Protein AF-A0A6G0YST1-F1 (afdb_monomer)

Structure (mmCIF, N/CA/C/O backbone):
data_AF-A0A6G0YST1-F1
#
_entry.id   AF-A0A6G0YST1-F1
#
loop_
_atom_site.group_PDB
_atom_site.id
_atom_site.type_symbol
_atom_site.label_atom_id
_atom_site.label_alt_id
_atom_site.label_comp_id
_atom_site.label_asym_id
_atom_site.label_entity_id
_atom_site.label_seq_id
_atom_site.pdbx_PDB_ins_code
_atom_site.Cartn_x
_atom_site.Cartn_y
_atom_site.Cartn_z
_atom_site.occupancy
_atom_site.B_iso_or_equiv
_atom_site.auth_seq_id
_atom_site.auth_comp_id
_atom_site.auth_asym_id
_atom_site.auth_atom_id
_atom_site.pdbx_PDB_model_num
ATOM 1 N N . MET A 1 1 ? 28.240 -3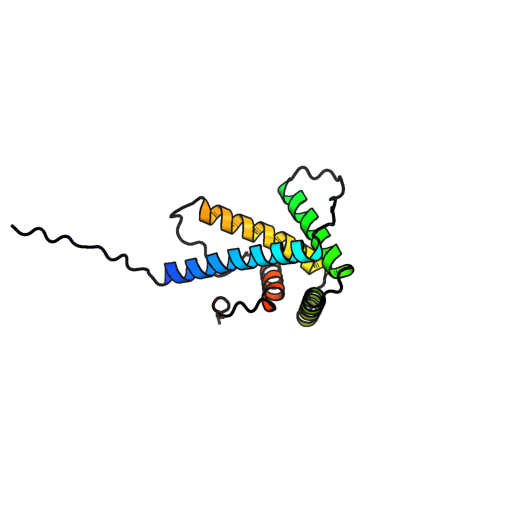4.800 -47.557 1.00 37.50 1 MET A N 1
ATOM 2 C CA . MET A 1 1 ? 28.403 -33.574 -46.746 1.00 37.50 1 MET A CA 1
ATOM 3 C C . MET A 1 1 ? 27.222 -33.493 -45.790 1.00 37.50 1 MET A C 1
ATOM 5 O O . MET A 1 1 ? 26.113 -33.283 -46.254 1.00 37.50 1 MET A O 1
ATOM 9 N N . CYS A 1 2 ? 27.425 -33.761 -44.497 1.00 29.61 2 CYS A N 1
ATOM 10 C CA . CYS A 1 2 ? 26.372 -33.668 -43.479 1.00 29.61 2 CYS A CA 1
ATOM 11 C C . CYS A 1 2 ? 26.553 -32.375 -42.683 1.00 29.61 2 CYS A C 1
ATOM 13 O O . CYS A 1 2 ? 27.527 -32.231 -41.946 1.00 29.61 2 CYS A O 1
ATOM 15 N N . THR A 1 3 ? 25.613 -31.449 -42.829 1.00 34.22 3 THR A N 1
ATOM 16 C CA . THR A 1 3 ? 25.556 -30.205 -42.062 1.00 34.22 3 TH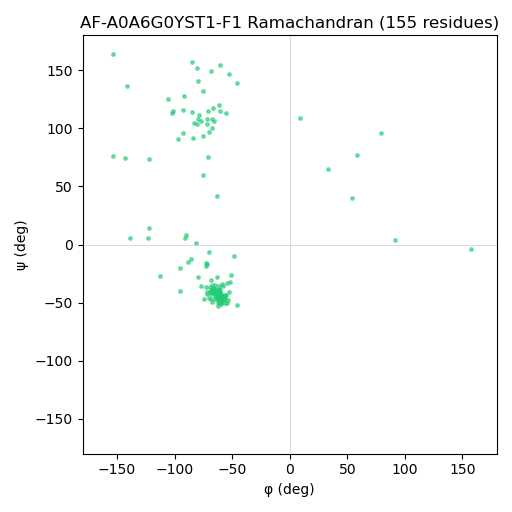R A CA 1
ATOM 17 C C . THR A 1 3 ? 24.963 -30.515 -40.688 1.00 34.22 3 THR A C 1
ATOM 19 O O . THR A 1 3 ? 23.779 -30.822 -40.572 1.00 34.22 3 THR A O 1
ATOM 22 N N . LYS A 1 4 ? 25.787 -30.491 -39.633 1.00 37.41 4 LYS A N 1
ATOM 23 C CA . LYS A 1 4 ? 25.301 -30.558 -38.248 1.00 37.41 4 LYS A CA 1
ATOM 24 C C . LYS A 1 4 ? 24.601 -29.240 -37.915 1.00 37.41 4 LYS A C 1
ATOM 26 O O . LYS A 1 4 ? 25.243 -28.195 -37.872 1.00 37.41 4 LYS A O 1
ATOM 31 N N . ILE A 1 5 ? 23.295 -29.305 -37.673 1.00 38.34 5 ILE A N 1
ATOM 32 C CA . ILE A 1 5 ? 22.529 -28.219 -37.062 1.00 38.34 5 ILE A CA 1
ATOM 33 C C . ILE A 1 5 ? 22.841 -28.250 -35.565 1.00 38.34 5 ILE A C 1
ATOM 35 O O . ILE A 1 5 ? 22.415 -29.154 -34.848 1.00 38.34 5 ILE A O 1
ATOM 39 N N . SER A 1 6 ? 23.630 -27.285 -35.103 1.00 34.25 6 SER A N 1
ATOM 40 C CA . SER A 1 6 ? 23.881 -27.067 -33.681 1.00 34.25 6 SER A CA 1
ATOM 41 C C . SER A 1 6 ? 22.703 -26.298 -33.089 1.00 34.25 6 SER A C 1
ATOM 43 O O . SER A 1 6 ? 22.576 -25.094 -33.293 1.00 34.25 6 SER A O 1
ATOM 45 N N . VAL A 1 7 ? 21.830 -26.994 -32.361 1.00 35.22 7 VAL A N 1
ATOM 46 C CA . VAL A 1 7 ? 20.808 -26.365 -31.518 1.00 35.22 7 VAL A CA 1
ATOM 47 C C . VAL A 1 7 ? 21.521 -25.746 -30.315 1.00 35.22 7 VAL A C 1
ATOM 49 O O . VAL A 1 7 ? 22.014 -26.457 -29.440 1.00 35.22 7 VAL A O 1
ATOM 52 N N . GLN A 1 8 ? 21.612 -24.417 -30.280 1.00 33.44 8 GLN A N 1
ATOM 53 C CA . GLN A 1 8 ? 22.007 -23.683 -29.081 1.00 33.44 8 GLN A CA 1
ATOM 54 C C . GLN A 1 8 ? 20.874 -23.785 -28.059 1.00 33.44 8 GLN A C 1
ATOM 56 O O . GLN A 1 8 ? 19.896 -23.046 -28.105 1.00 33.44 8 GLN A O 1
ATOM 61 N N . ILE A 1 9 ? 21.009 -24.729 -27.129 1.00 38.81 9 ILE A N 1
ATOM 62 C CA . ILE A 1 9 ? 20.241 -24.719 -25.888 1.00 38.81 9 ILE A CA 1
ATOM 63 C C . ILE A 1 9 ? 20.748 -23.512 -25.097 1.00 38.81 9 ILE A C 1
ATOM 65 O O . ILE A 1 9 ? 21.891 -23.503 -24.633 1.00 38.81 9 ILE A O 1
ATOM 69 N N . ALA A 1 10 ? 19.922 -22.469 -25.009 1.00 38.22 10 ALA A N 1
ATOM 70 C CA . ALA A 1 10 ? 20.193 -21.304 -24.183 1.00 38.22 10 ALA A CA 1
ATOM 71 C C . ALA A 1 10 ? 20.431 -21.770 -22.738 1.00 38.22 10 ALA A C 1
ATOM 73 O O . ALA A 1 10 ? 19.540 -22.316 -22.087 1.00 38.22 10 ALA A O 1
ATOM 74 N N . LYS A 1 11 ? 21.664 -21.598 -22.254 1.00 40.22 11 LYS A N 1
ATOM 75 C CA . LYS A 1 11 ? 22.010 -21.776 -20.844 1.00 40.22 11 LYS A CA 1
ATOM 76 C C . LYS A 1 11 ? 21.315 -20.659 -20.069 1.00 40.22 11 LYS A C 1
ATOM 78 O O . LYS A 1 11 ? 21.804 -19.539 -20.068 1.00 40.22 11 LYS A O 1
ATOM 83 N N . CYS A 1 12 ? 20.184 -20.967 -19.445 1.00 34.69 12 CYS A N 1
ATOM 84 C CA . CYS A 1 12 ? 19.572 -20.096 -18.449 1.00 34.69 12 CYS A CA 1
ATOM 85 C C . CYS A 1 12 ? 20.537 -20.038 -17.253 1.00 34.69 12 CYS A C 1
ATOM 87 O O . CYS A 1 12 ? 20.734 -21.045 -16.568 1.00 34.69 12 CYS A O 1
ATOM 89 N N . THR A 1 13 ? 21.244 -18.922 -17.079 1.00 39.16 13 THR A N 1
ATOM 90 C CA . THR A 1 13 ? 22.203 -18.740 -15.984 1.00 39.16 13 THR A CA 1
ATOM 91 C C . THR A 1 13 ? 21.474 -18.373 -14.693 1.00 39.16 13 THR A C 1
ATOM 93 O O . THR A 1 13 ? 20.403 -17.778 -14.719 1.00 39.16 13 THR A O 1
ATOM 96 N N . ILE A 1 14 ? 22.056 -18.718 -13.542 1.00 43.91 14 ILE A N 1
ATOM 97 C CA . ILE A 1 14 ? 21.495 -18.477 -12.196 1.00 43.91 14 ILE A CA 1
ATOM 98 C C . ILE A 1 14 ? 21.088 -16.998 -11.990 1.00 43.91 14 ILE A C 1
ATOM 100 O O . ILE A 1 14 ? 20.060 -16.721 -11.378 1.00 43.91 14 ILE A O 1
ATOM 104 N N . SER A 1 15 ? 21.811 -16.059 -12.613 1.00 49.31 15 SER A N 1
ATOM 105 C CA . SER A 1 15 ? 21.496 -14.619 -12.648 1.00 49.31 15 SER A CA 1
ATOM 106 C C . SER A 1 15 ? 20.122 -14.285 -13.241 1.00 49.31 15 SER A C 1
ATOM 108 O O . SER A 1 15 ? 19.445 -13.352 -12.804 1.00 49.31 15 SER A O 1
ATOM 110 N N . ASP A 1 16 ? 19.696 -15.040 -14.250 1.00 50.72 16 ASP A N 1
ATOM 111 C CA . ASP A 1 16 ? 18.447 -14.810 -14.979 1.00 50.72 16 ASP A CA 1
ATOM 112 C C . ASP A 1 16 ? 17.260 -15.359 -14.174 1.00 50.72 16 ASP A C 1
ATOM 114 O O . ASP A 1 16 ? 16.143 -14.843 -14.233 1.00 50.72 16 ASP A O 1
ATOM 118 N N . PHE A 1 17 ? 17.518 -16.378 -13.350 1.00 46.28 17 PHE A N 1
ATOM 119 C CA . PHE A 1 17 ? 16.546 -16.945 -12.422 1.00 46.28 17 PHE A CA 1
ATOM 120 C C . PHE A 1 17 ? 16.308 -16.031 -11.212 1.00 46.28 17 PHE A C 1
ATOM 122 O O . PHE A 1 17 ? 15.158 -15.740 -10.884 1.00 46.28 17 PHE A O 1
ATOM 129 N N . GLU A 1 18 ? 17.371 -15.515 -10.589 1.00 52.81 18 GLU A N 1
ATOM 130 C CA . GLU A 1 18 ? 17.270 -14.562 -9.471 1.00 52.81 18 GLU A CA 1
ATOM 131 C C . GLU A 1 18 ? 16.573 -13.261 -9.888 1.00 52.81 18 GLU A C 1
ATOM 133 O O . GLU A 1 18 ? 15.676 -12.778 -9.192 1.00 52.81 18 GLU A O 1
ATOM 138 N N . SER A 1 19 ? 16.907 -12.738 -11.071 1.00 59.7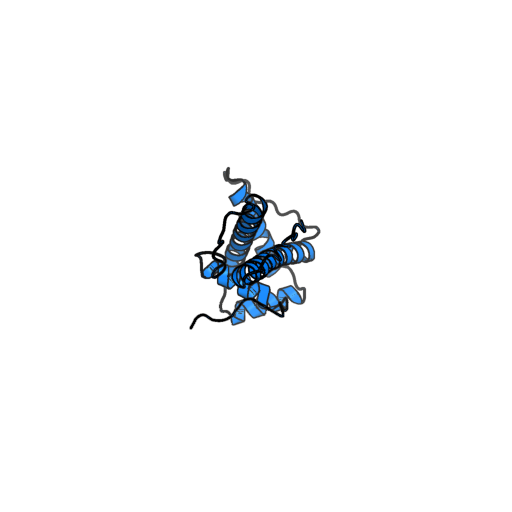8 19 SER A N 1
ATOM 139 C CA . SER A 1 19 ? 16.232 -11.565 -11.635 1.00 59.78 19 SER A CA 1
ATOM 140 C C . SER A 1 19 ? 14.763 -11.823 -11.976 1.00 59.78 19 SER A C 1
ATOM 142 O O . SER A 1 19 ? 13.913 -10.968 -11.719 1.00 59.78 19 SER A O 1
ATOM 144 N N . SER A 1 20 ? 14.425 -13.016 -12.480 1.00 65.00 20 SER A N 1
ATOM 145 C CA . SER A 1 20 ? 13.034 -13.421 -12.719 1.00 65.00 20 SER A CA 1
ATOM 146 C C . SER A 1 20 ? 12.222 -13.501 -11.423 1.00 65.00 20 SER A C 1
ATOM 148 O O . SER A 1 20 ? 11.085 -13.026 -11.377 1.00 65.00 20 SER A O 1
ATOM 150 N N . ASN A 1 21 ? 12.790 -14.062 -10.355 1.00 68.19 21 ASN A N 1
ATOM 151 C CA . ASN A 1 21 ? 12.086 -14.220 -9.081 1.00 68.19 21 ASN A CA 1
ATOM 152 C C . ASN A 1 21 ? 11.896 -12.886 -8.362 1.00 68.19 21 ASN A C 1
ATOM 154 O O . ASN A 1 21 ? 10.803 -12.603 -7.871 1.00 68.19 21 ASN A O 1
ATOM 158 N N . ALA A 1 22 ? 12.904 -12.018 -8.380 1.00 68.44 22 ALA A N 1
ATOM 159 C CA . ALA A 1 22 ? 12.786 -10.676 -7.829 1.00 68.44 22 ALA A CA 1
ATOM 160 C C . ALA A 1 22 ? 11.818 -9.782 -8.591 1.00 68.44 22 ALA A C 1
ATOM 162 O O . ALA A 1 22 ? 11.012 -9.073 -7.983 1.00 68.44 22 ALA A O 1
ATOM 163 N N . PHE A 1 23 ? 11.796 -9.897 -9.914 1.00 73.94 23 PHE A N 1
ATOM 164 C CA . PHE A 1 23 ? 10.782 -9.231 -10.707 1.00 73.94 23 PHE A CA 1
ATOM 165 C C . PHE A 1 23 ? 9.362 -9.714 -10.368 1.00 73.94 23 PHE A C 1
ATOM 167 O O . PHE A 1 23 ? 8.473 -8.890 -10.135 1.00 73.94 23 PHE A O 1
ATOM 174 N N . LYS A 1 24 ? 9.147 -11.037 -10.272 1.00 78.25 24 LYS A N 1
ATOM 175 C CA . LYS A 1 24 ? 7.862 -11.609 -9.830 1.00 78.25 24 LYS A CA 1
ATOM 176 C C . LYS A 1 24 ? 7.463 -11.072 -8.462 1.00 78.25 24 LYS A C 1
ATOM 178 O O . LYS A 1 24 ? 6.316 -10.685 -8.283 1.00 78.25 24 LYS A O 1
ATOM 183 N N . TRP A 1 25 ? 8.402 -10.989 -7.525 1.00 79.88 25 TRP A N 1
ATOM 184 C CA . TRP A 1 25 ? 8.134 -10.473 -6.189 1.00 79.88 25 TRP A CA 1
ATOM 185 C C . TRP A 1 25 ? 7.684 -9.008 -6.210 1.00 79.88 25 TRP A C 1
ATOM 187 O O . TRP A 1 25 ? 6.704 -8.677 -5.547 1.00 79.88 25 TRP A O 1
ATOM 197 N N . PHE A 1 26 ? 8.308 -8.135 -7.014 1.00 80.62 26 PHE A N 1
ATOM 198 C CA . PHE A 1 26 ? 7.849 -6.745 -7.159 1.00 80.62 26 PHE A CA 1
ATOM 199 C C . PHE A 1 26 ? 6.431 -6.666 -7.726 1.00 80.62 26 PHE A C 1
ATOM 201 O O . PHE A 1 26 ? 5.604 -5.896 -7.233 1.00 80.62 26 PHE A O 1
ATOM 208 N N . VAL A 1 27 ? 6.131 -7.478 -8.744 1.00 84.06 27 VAL A N 1
ATOM 209 C CA . VAL A 1 27 ? 4.784 -7.559 -9.322 1.00 84.06 27 VAL A CA 1
ATOM 210 C C . VAL A 1 27 ? 3.777 -8.039 -8.278 1.00 84.06 27 VAL A C 1
ATOM 212 O O . VAL A 1 27 ? 2.720 -7.418 -8.137 1.00 84.06 27 VAL A O 1
ATOM 215 N N . THR A 1 28 ? 4.111 -9.076 -7.510 1.00 85.62 28 THR A N 1
ATOM 216 C CA . THR A 1 28 ? 3.276 -9.606 -6.426 1.00 85.62 28 THR A CA 1
ATOM 217 C C . THR A 1 28 ? 3.047 -8.562 -5.339 1.00 85.62 28 THR A C 1
ATOM 219 O O . THR A 1 28 ? 1.901 -8.302 -4.989 1.00 85.62 28 THR A O 1
ATOM 222 N N . ALA A 1 29 ? 4.099 -7.901 -4.850 1.00 87.25 29 ALA A N 1
ATOM 223 C CA . ALA A 1 29 ? 3.992 -6.879 -3.811 1.00 87.25 29 ALA A CA 1
ATOM 224 C C . ALA A 1 29 ? 3.126 -5.696 -4.258 1.00 87.25 29 ALA A C 1
ATOM 226 O O . ALA A 1 29 ? 2.238 -5.263 -3.526 1.00 87.25 29 ALA A O 1
ATOM 227 N N . ARG A 1 30 ? 3.325 -5.205 -5.489 1.00 90.75 30 ARG A N 1
ATOM 228 C CA . ARG A 1 30 ? 2.497 -4.126 -6.046 1.00 90.75 30 ARG A CA 1
ATOM 229 C C . ARG A 1 30 ? 1.033 -4.549 -6.140 1.00 90.75 30 ARG A C 1
ATOM 231 O O . ARG A 1 30 ? 0.160 -3.774 -5.769 1.00 90.75 30 ARG A O 1
ATOM 238 N N . SER A 1 31 ? 0.774 -5.757 -6.635 1.00 88.75 31 SER A N 1
ATOM 239 C CA . SER A 1 31 ? -0.591 -6.250 -6.848 1.00 88.75 31 SER A CA 1
ATOM 240 C C . SER A 1 31 ? -1.306 -6.517 -5.523 1.00 88.75 31 SER A C 1
ATOM 242 O O . SER A 1 31 ? -2.472 -6.170 -5.395 1.00 88.75 31 SER A O 1
ATOM 244 N N . ALA A 1 32 ? -0.595 -7.010 -4.506 1.00 89.88 32 ALA A N 1
ATOM 245 C CA . ALA A 1 32 ? -1.131 -7.173 -3.157 1.00 89.88 32 ALA A CA 1
ATOM 246 C C . ALA A 1 32 ? -1.565 -5.833 -2.540 1.00 89.88 32 ALA A C 1
ATOM 248 O O . ALA A 1 32 ? -2.605 -5.765 -1.892 1.00 89.88 32 ALA A O 1
ATOM 249 N N . ILE A 1 33 ? -0.811 -4.748 -2.774 1.00 92.12 33 ILE A N 1
ATOM 250 C CA . ILE A 1 33 ? -1.213 -3.394 -2.351 1.00 92.12 33 ILE A CA 1
ATOM 251 C C . ILE A 1 33 ? -2.525 -2.984 -3.039 1.00 92.12 33 ILE A C 1
ATOM 253 O O . ILE A 1 33 ? -3.420 -2.467 -2.374 1.00 92.12 33 ILE A O 1
ATOM 257 N N . GLU A 1 34 ? -2.662 -3.219 -4.349 1.00 91.62 34 GLU A N 1
ATOM 258 C CA . GLU A 1 34 ? -3.885 -2.881 -5.100 1.00 91.62 34 GLU A CA 1
ATOM 259 C C . GLU A 1 34 ? -5.088 -3.685 -4.629 1.00 91.62 34 GLU A C 1
ATOM 261 O O . GLU A 1 34 ? -6.143 -3.116 -4.373 1.00 91.62 34 GLU A O 1
ATOM 266 N N . GLU A 1 35 ? -4.919 -4.994 -4.475 1.00 90.00 35 GLU A N 1
ATOM 267 C C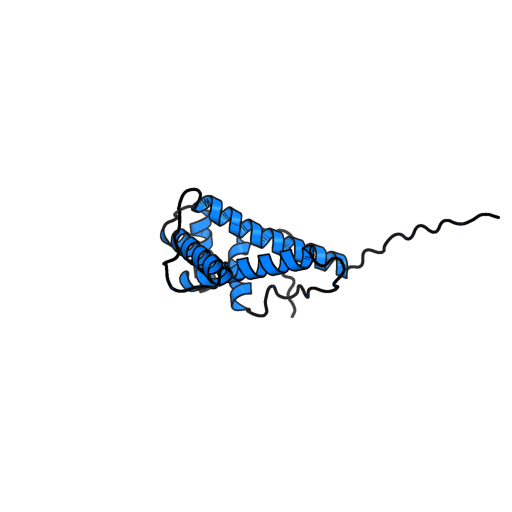A . GLU A 1 35 ? -5.978 -5.889 -4.028 1.00 90.00 35 GLU A CA 1
ATOM 268 C C . GLU A 1 35 ? -6.433 -5.546 -2.606 1.00 90.00 35 GLU A C 1
ATOM 270 O O . GLU A 1 35 ? -7.634 -5.521 -2.324 1.00 90.00 35 GLU A O 1
ATOM 275 N N . PHE A 1 36 ? -5.491 -5.205 -1.722 1.00 91.38 36 PHE A N 1
ATOM 276 C CA . PHE A 1 36 ? -5.809 -4.752 -0.373 1.00 91.38 36 PHE A CA 1
ATOM 277 C C . PHE A 1 36 ? -6.572 -3.423 -0.397 1.00 91.38 36 PHE A C 1
ATOM 279 O O . PHE A 1 36 ? -7.584 -3.286 0.288 1.00 91.38 36 PHE A O 1
ATOM 286 N N . GLU A 1 37 ? -6.145 -2.452 -1.210 1.00 91.44 37 GLU A N 1
ATOM 287 C CA . GLU A 1 37 ? -6.881 -1.196 -1.395 1.00 91.44 37 GLU A CA 1
ATOM 288 C C . GLU A 1 37 ? -8.300 -1.447 -1.922 1.00 91.44 37 GLU A C 1
ATOM 290 O O . GLU A 1 37 ? -9.263 -0.917 -1.369 1.00 91.44 37 GLU A O 1
ATOM 295 N N . ASP A 1 38 ? -8.447 -2.260 -2.965 1.00 89.88 38 ASP A N 1
ATOM 296 C CA . ASP A 1 38 ? -9.733 -2.525 -3.610 1.00 89.88 38 ASP A CA 1
ATOM 297 C C . ASP A 1 38 ? -10.693 -3.299 -2.705 1.00 89.88 38 ASP A C 1
ATOM 299 O O . ASP A 1 38 ? -11.898 -3.038 -2.725 1.00 89.88 38 ASP A O 1
ATOM 303 N N . THR A 1 39 ? -10.180 -4.203 -1.871 1.00 89.00 39 THR A N 1
ATOM 304 C CA . THR A 1 39 ? -10.986 -4.957 -0.900 1.00 89.00 39 THR A CA 1
ATOM 305 C C . THR A 1 39 ? -11.623 -4.030 0.136 1.00 89.00 39 THR A C 1
ATOM 307 O O . THR A 1 39 ? -12.814 -4.155 0.421 1.00 89.00 39 THR A O 1
ATOM 310 N N . HIS A 1 40 ? -10.870 -3.047 0.635 1.00 87.06 40 HIS A N 1
ATOM 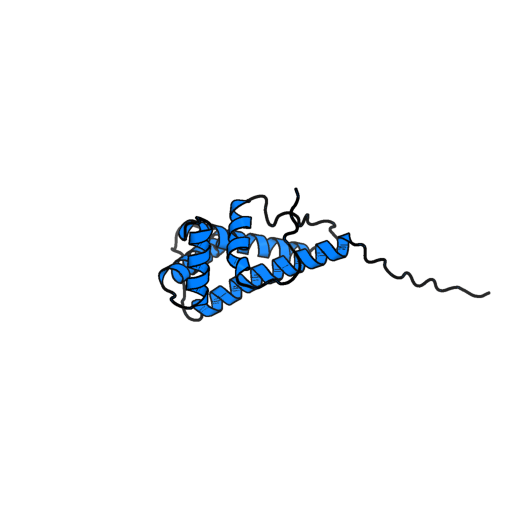311 C CA . HIS A 1 40 ? -11.297 -2.185 1.745 1.00 87.06 40 HIS A CA 1
ATOM 312 C C . HIS A 1 40 ? -11.925 -0.860 1.304 1.00 87.06 40 HIS A C 1
ATOM 314 O O .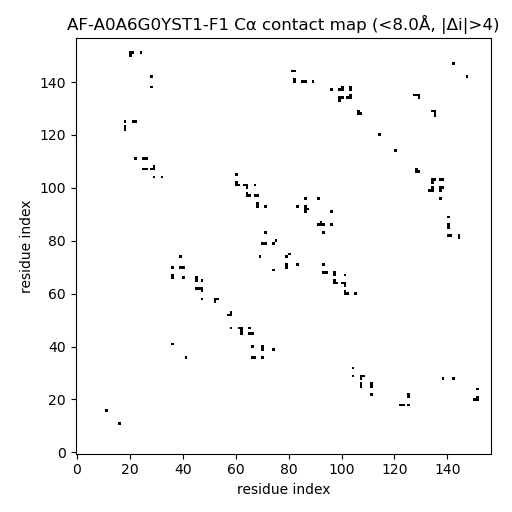 HIS A 1 40 ? -12.653 -0.231 2.069 1.00 87.06 40 HIS A O 1
ATOM 320 N N . LEU A 1 41 ? -11.675 -0.420 0.067 1.00 84.44 41 LEU A N 1
ATOM 321 C CA . LEU A 1 41 ? -12.113 0.887 -0.435 1.00 84.44 41 LEU A CA 1
ATOM 322 C C . LEU A 1 41 ? -12.994 0.808 -1.677 1.00 84.44 41 LEU A C 1
ATOM 324 O O . LEU A 1 41 ? -13.217 1.845 -2.305 1.00 84.44 41 LEU A O 1
ATOM 328 N N . ARG A 1 42 ? -13.531 -0.371 -2.024 1.00 66.56 42 ARG A N 1
ATOM 329 C CA . ARG A 1 42 ? -14.251 -0.671 -3.282 1.00 66.56 42 ARG A CA 1
ATOM 330 C C . ARG A 1 42 ? -15.352 0.321 -3.701 1.00 66.56 42 ARG A C 1
ATOM 332 O O . ARG A 1 42 ? -15.882 0.211 -4.802 1.00 66.56 42 ARG A O 1
ATOM 339 N N . LYS A 1 43 ? -15.745 1.262 -2.835 1.00 61.00 43 LYS A N 1
ATOM 340 C CA . LYS A 1 43 ? -16.813 2.249 -3.052 1.00 61.00 43 LYS A CA 1
ATOM 341 C C . LYS A 1 43 ? -16.500 3.668 -2.543 1.00 61.00 43 LYS A C 1
ATOM 343 O O . LYS A 1 43 ? -17.381 4.521 -2.600 1.00 61.00 43 LYS A O 1
ATOM 348 N N . ILE A 1 44 ? -15.288 3.950 -2.053 1.00 64.94 44 ILE A N 1
ATOM 349 C CA . ILE A 1 44 ? -14.955 5.247 -1.439 1.00 64.94 44 ILE A CA 1
ATOM 350 C C . ILE A 1 44 ? -14.170 6.111 -2.427 1.00 64.94 44 ILE A C 1
ATOM 352 O O . ILE A 1 44 ? -13.039 5.806 -2.808 1.00 64.94 44 ILE A O 1
ATOM 356 N N . ARG A 1 45 ? -14.771 7.233 -2.835 1.00 63.41 45 ARG A N 1
ATOM 357 C CA . ARG A 1 45 ? -14.097 8.251 -3.644 1.00 63.41 45 ARG A CA 1
ATOM 358 C C . ARG A 1 45 ? -13.299 9.171 -2.725 1.00 63.41 45 ARG A C 1
ATOM 360 O O . ARG A 1 45 ? -13.866 10.029 -2.061 1.00 63.41 45 ARG A O 1
ATOM 367 N N . ILE A 1 46 ? -11.982 8.994 -2.718 1.00 70.12 46 ILE A N 1
ATOM 368 C CA . ILE A 1 46 ? -11.067 9.853 -1.965 1.00 70.12 46 ILE A CA 1
ATOM 369 C C . ILE A 1 46 ? -10.575 10.980 -2.863 1.00 70.12 46 ILE A C 1
ATOM 371 O O . ILE A 1 46 ? -9.882 10.755 -3.863 1.00 70.12 46 ILE A O 1
ATOM 375 N N . GLU A 1 47 ? -10.939 12.201 -2.493 1.00 69.88 47 GLU A N 1
ATOM 376 C CA . GLU A 1 47 ? -10.446 13.407 -3.141 1.00 69.88 47 GLU A CA 1
ATOM 377 C C . GLU A 1 47 ? -9.196 13.894 -2.411 1.00 69.88 47 GLU A C 1
ATOM 379 O O . GLU A 1 47 ? -9.180 14.038 -1.193 1.00 69.88 47 GLU A O 1
ATOM 384 N N . VAL A 1 48 ? -8.122 14.115 -3.170 1.00 71.00 48 VAL A N 1
ATOM 385 C CA . VAL A 1 48 ? -6.949 14.823 -2.648 1.00 71.00 48 VAL A CA 1
ATOM 386 C C . VAL A 1 48 ? -7.334 16.297 -2.590 1.00 71.00 48 VAL A C 1
ATOM 388 O O . VAL A 1 48 ? -7.871 16.778 -3.600 1.00 71.00 48 VAL A O 1
ATOM 391 N N . PRO A 1 49 ? -7.079 17.002 -1.474 1.00 73.12 49 PRO A N 1
ATOM 392 C CA . PRO A 1 49 ? -7.294 18.439 -1.386 1.00 73.12 49 PRO A CA 1
ATOM 393 C C . PRO A 1 49 ? -6.742 19.154 -2.623 1.00 73.12 49 PRO A C 1
ATOM 395 O O . PRO A 1 49 ? -5.697 18.778 -3.164 1.00 73.12 49 PRO A O 1
ATOM 398 N N . LYS A 1 50 ? -7.487 20.148 -3.121 1.00 62.22 50 LYS A N 1
ATOM 399 C CA . LYS A 1 50 ? -7.098 20.964 -4.280 1.00 62.22 50 LYS A CA 1
ATOM 400 C C . LYS A 1 50 ? -6.014 21.964 -3.875 1.00 62.22 50 LYS A C 1
ATOM 402 O O . LYS A 1 50 ? -6.207 23.165 -4.001 1.00 62.22 50 LYS A O 1
ATOM 407 N N . ASP A 1 51 ? -4.888 21.465 -3.402 1.00 59.62 51 ASP A N 1
ATOM 408 C CA . ASP A 1 51 ? -3.694 22.284 -3.262 1.00 59.62 51 ASP A CA 1
ATOM 409 C C . ASP A 1 51 ? -2.956 22.299 -4.608 1.00 59.62 51 ASP A C 1
ATOM 411 O O . ASP A 1 51 ? -3.164 21.408 -5.438 1.00 59.62 51 ASP A O 1
ATOM 415 N N . ASN A 1 52 ? -2.136 23.330 -4.845 1.00 57.34 52 ASN A N 1
ATOM 416 C CA . ASN A 1 52 ? -1.384 23.637 -6.079 1.00 57.34 52 ASN A CA 1
ATOM 417 C C . ASN A 1 52 ? -0.326 22.573 -6.473 1.00 57.34 52 ASN A C 1
ATOM 419 O O . ASN A 1 52 ? 0.794 22.887 -6.873 1.00 57.34 52 ASN A O 1
ATOM 423 N N . ILE A 1 53 ? -0.656 21.292 -6.359 1.00 67.62 53 ILE A N 1
ATOM 424 C CA . ILE A 1 53 ? 0.176 20.162 -6.744 1.00 67.62 53 ILE A CA 1
ATOM 425 C C . ILE A 1 53 ? -0.034 19.929 -8.238 1.00 67.62 53 ILE A C 1
ATOM 427 O O . ILE A 1 53 ? -0.938 19.206 -8.665 1.00 67.62 53 ILE A O 1
ATOM 431 N N . ASN A 1 54 ? 0.817 20.578 -9.033 1.00 76.44 54 ASN A N 1
ATOM 432 C CA . ASN A 1 54 ? 0.873 20.382 -10.482 1.00 76.44 54 ASN A CA 1
ATOM 433 C C . ASN A 1 54 ? 1.483 19.026 -10.869 1.00 76.44 54 ASN A C 1
ATOM 435 O O . ASN A 1 54 ? 1.293 18.569 -11.995 1.00 76.44 54 ASN A O 1
ATOM 439 N N . ASP A 1 55 ? 2.184 18.359 -9.946 1.00 85.50 55 ASP A N 1
ATOM 440 C CA . ASP A 1 55 ? 2.744 17.035 -10.191 1.00 85.50 55 ASP A CA 1
ATOM 441 C C . ASP A 1 55 ? 1.674 15.936 -10.059 1.00 85.50 55 ASP A C 1
ATOM 443 O O . ASP A 1 55 ? 1.169 15.614 -8.979 1.00 85.50 55 ASP A O 1
ATOM 447 N N . ILE A 1 56 ? 1.343 15.325 -11.197 1.00 84.19 56 ILE A N 1
ATOM 448 C CA . ILE A 1 56 ? 0.384 14.222 -11.300 1.00 84.19 56 ILE A CA 1
ATOM 449 C C . ILE A 1 56 ? 0.846 13.002 -10.488 1.00 84.19 56 ILE A C 1
ATOM 451 O O . ILE A 1 56 ? -0.000 12.299 -9.923 1.00 84.19 56 ILE A O 1
ATOM 455 N N . PHE A 1 57 ? 2.151 12.726 -10.425 1.00 83.81 57 PHE A N 1
ATOM 456 C CA . PHE A 1 57 ? 2.688 11.586 -9.681 1.00 83.81 57 PHE A CA 1
ATOM 457 C C . PHE A 1 57 ? 2.544 11.803 -8.181 1.00 83.81 57 PHE A C 1
ATOM 459 O O . PHE A 1 57 ? 2.009 10.932 -7.492 1.00 83.81 57 PHE A O 1
ATOM 466 N N . GLU A 1 58 ? 2.904 12.990 -7.701 1.00 86.75 58 GLU A N 1
ATOM 467 C CA . GLU A 1 58 ? 2.736 13.350 -6.295 1.00 86.75 58 GLU A CA 1
ATOM 468 C C . GLU A 1 58 ? 1.259 13.363 -5.887 1.00 86.75 58 GLU A C 1
ATOM 470 O O . GLU A 1 58 ? 0.880 12.808 -4.854 1.00 86.75 58 GLU A O 1
ATOM 475 N N . LYS A 1 59 ? 0.370 13.855 -6.758 1.00 87.88 59 LYS A N 1
ATOM 476 C CA . LYS A 1 59 ? -1.080 13.784 -6.530 1.00 87.88 59 LYS A CA 1
ATOM 477 C C . LYS A 1 59 ? -1.591 12.344 -6.418 1.00 87.88 59 LYS A C 1
ATOM 479 O O . LYS A 1 59 ? -2.472 12.058 -5.604 1.00 87.88 59 LYS A O 1
ATOM 484 N N . ARG A 1 60 ? -1.067 11.416 -7.228 1.00 86.75 60 ARG A N 1
ATOM 485 C CA . ARG A 1 60 ? -1.409 9.982 -7.142 1.00 86.75 60 ARG A CA 1
ATOM 486 C C . ARG A 1 60 ? -0.877 9.356 -5.853 1.00 86.75 60 ARG A C 1
ATOM 488 O O . ARG A 1 60 ? -1.613 8.598 -5.219 1.00 86.75 60 ARG A O 1
ATOM 495 N N . ARG A 1 61 ? 0.356 9.688 -5.461 1.00 92.06 61 ARG A N 1
ATOM 496 C CA . ARG A 1 61 ? 0.975 9.236 -4.209 1.00 92.06 61 ARG A CA 1
ATOM 497 C C . ARG A 1 61 ? 0.161 9.697 -2.998 1.00 92.06 61 ARG A C 1
ATOM 499 O O . ARG A 1 61 ? -0.238 8.865 -2.190 1.00 92.06 61 ARG A O 1
ATOM 506 N N . LEU A 1 62 ? -0.186 10.982 -2.928 1.00 91.00 62 LEU A N 1
ATOM 507 C CA . LEU A 1 62 ? -1.005 11.552 -1.853 1.00 91.00 62 LEU A CA 1
ATOM 508 C C . LEU A 1 62 ? -2.395 10.928 -1.774 1.00 91.00 62 LEU A C 1
ATOM 510 O O . LEU A 1 62 ? -2.849 10.578 -0.688 1.00 91.00 62 LEU A O 1
ATOM 514 N N . ARG A 1 63 ? -3.061 10.711 -2.917 1.00 89.94 63 ARG A N 1
ATOM 515 C CA . ARG A 1 63 ? -4.350 10.001 -2.930 1.00 89.94 63 ARG A CA 1
ATOM 516 C C . ARG A 1 63 ? -4.230 8.638 -2.265 1.00 89.94 63 ARG A C 1
ATOM 518 O O . ARG A 1 63 ? -5.103 8.257 -1.494 1.00 89.94 63 ARG A O 1
ATOM 525 N N . ARG A 1 64 ? -3.158 7.911 -2.573 1.00 91.50 64 ARG A N 1
ATOM 526 C CA . ARG A 1 64 ? -2.885 6.601 -1.988 1.00 91.50 64 ARG A CA 1
ATOM 527 C C . ARG A 1 64 ? -2.555 6.693 -0.501 1.00 91.50 64 ARG A C 1
ATOM 529 O O . ARG A 1 64 ? -3.077 5.898 0.265 1.00 91.50 64 ARG A O 1
ATOM 536 N N . GLN A 1 65 ? -1.777 7.680 -0.071 1.00 94.00 65 GLN A N 1
ATOM 537 C CA . GLN A 1 65 ? -1.535 7.907 1.354 1.00 94.00 65 GLN A CA 1
ATOM 538 C C . GLN A 1 65 ? -2.853 8.108 2.122 1.00 94.00 65 GLN A C 1
ATOM 540 O O . GLN A 1 65 ? -3.067 7.446 3.133 1.00 94.00 65 GLN A O 1
ATOM 545 N N . ILE A 1 66 ? -3.762 8.945 1.609 1.00 92.56 66 ILE A N 1
ATOM 546 C CA . ILE A 1 66 ? -5.072 9.193 2.236 1.00 92.56 66 ILE A CA 1
ATOM 547 C C . ILE A 1 66 ? -5.934 7.920 2.241 1.00 92.56 66 ILE A C 1
ATOM 549 O O . ILE A 1 66 ? -6.607 7.632 3.228 1.00 92.56 66 ILE A O 1
ATOM 553 N N . LYS A 1 67 ? -5.890 7.119 1.166 1.00 92.31 67 LYS A N 1
ATOM 554 C CA . LYS A 1 67 ? -6.523 5.788 1.132 1.00 92.31 67 LYS A CA 1
ATOM 555 C C . LYS A 1 67 ? -6.050 4.908 2.284 1.00 92.31 67 LYS A C 1
ATOM 557 O O . LYS A 1 67 ? -6.876 4.355 2.999 1.00 92.31 67 LYS A O 1
ATOM 562 N N . TRP A 1 68 ? -4.740 4.799 2.472 1.00 94.62 68 TRP A N 1
ATOM 563 C CA . TRP A 1 68 ? -4.168 3.970 3.527 1.00 94.62 68 TRP A CA 1
ATOM 564 C C . TRP A 1 68 ? -4.490 4.491 4.926 1.00 94.62 68 TRP A C 1
ATOM 566 O O . TRP A 1 68 ? -4.856 3.687 5.780 1.00 94.62 68 TRP A O 1
ATOM 576 N N . GLN A 1 69 ? -4.462 5.810 5.138 1.00 94.44 69 GLN A N 1
ATOM 577 C CA . GLN A 1 69 ? -4.913 6.415 6.397 1.00 94.44 69 GLN A CA 1
ATOM 578 C C . GLN A 1 69 ? -6.354 6.007 6.698 1.00 94.44 69 GLN A C 1
ATOM 580 O O . GLN A 1 69 ? -6.636 5.449 7.756 1.00 94.44 69 GLN A O 1
ATOM 585 N N . HIS A 1 70 ? -7.245 6.163 5.714 1.00 92.50 70 HIS A N 1
ATOM 586 C CA . HIS A 1 70 ? -8.639 5.776 5.869 1.00 92.50 70 HIS A CA 1
ATOM 587 C C . HIS A 1 70 ? -8.793 4.294 6.234 1.00 92.50 70 HIS A C 1
ATOM 589 O O . HIS A 1 70 ? -9.536 3.984 7.165 1.00 92.50 70 HIS A O 1
ATOM 595 N N . ILE A 1 71 ? -8.081 3.394 5.544 1.00 92.69 71 ILE A N 1
ATOM 596 C CA . ILE A 1 71 ? -8.127 1.954 5.830 1.00 92.69 71 ILE A CA 1
ATOM 597 C C . ILE A 1 71 ? -7.679 1.676 7.272 1.00 92.69 71 ILE A C 1
ATOM 599 O O . ILE A 1 71 ? -8.389 1.013 8.020 1.00 92.69 71 ILE A O 1
ATOM 603 N N . LEU A 1 72 ? -6.528 2.202 7.696 1.00 93.94 72 LEU A N 1
ATOM 604 C CA . LEU A 1 72 ? -5.955 1.890 9.013 1.00 93.94 72 LEU A CA 1
ATOM 605 C C . LEU A 1 72 ? -6.692 2.531 10.202 1.00 93.94 72 LEU A C 1
ATOM 607 O O . LEU A 1 72 ? -6.472 2.129 11.355 1.00 93.94 72 LEU A O 1
ATOM 611 N N . GLU A 1 73 ? -7.531 3.530 9.941 1.00 92.62 73 GLU A N 1
ATOM 612 C CA . GLU A 1 73 ? -8.361 4.212 10.937 1.00 92.62 73 GLU A CA 1
ATOM 613 C C . GLU A 1 73 ? -9.780 3.640 11.020 1.00 92.62 73 GLU A C 1
ATOM 615 O O . GLU A 1 73 ? -10.325 3.512 12.117 1.00 92.62 73 GLU A O 1
ATOM 620 N N . ASN A 1 74 ? -10.384 3.297 9.878 1.00 89.19 74 ASN A N 1
ATOM 621 C CA . ASN A 1 74 ? -11.828 3.066 9.788 1.00 89.19 74 ASN A CA 1
ATOM 622 C C . ASN A 1 74 ? -12.205 1.607 9.498 1.00 89.19 74 ASN A C 1
ATOM 624 O O . ASN A 1 74 ? -13.289 1.170 9.899 1.00 89.19 74 ASN A O 1
ATOM 628 N N . CYS A 1 75 ? -11.332 0.841 8.841 1.00 88.56 75 CYS A N 1
ATOM 629 C CA . CYS A 1 75 ? -11.592 -0.559 8.516 1.00 88.56 75 CYS A CA 1
ATOM 630 C C . CYS A 1 75 ? -11.348 -1.457 9.743 1.00 88.56 75 CYS A C 1
ATOM 632 O O . CYS A 1 75 ? -10.436 -1.239 10.544 1.00 88.56 75 CYS A O 1
ATOM 634 N N . LYS A 1 76 ? -12.203 -2.468 9.926 1.00 88.50 76 LYS A N 1
ATOM 635 C CA . LYS A 1 76 ? -12.211 -3.370 11.100 1.00 88.50 76 LYS A CA 1
ATOM 636 C C . LYS A 1 76 ? -12.064 -4.841 10.726 1.00 88.50 76 LYS A C 1
ATOM 638 O O . LYS A 1 76 ? -12.188 -5.701 11.607 1.00 88.50 76 LYS A O 1
ATOM 643 N N . GLU A 1 77 ? -11.829 -5.109 9.453 1.00 89.38 77 GLU A N 1
ATOM 644 C CA . GLU A 1 77 ? -11.615 -6.407 8.845 1.00 89.38 77 GLU A CA 1
ATOM 645 C C . GLU A 1 77 ? -10.379 -7.098 9.444 1.00 89.38 77 GLU A C 1
ATOM 647 O O . GLU A 1 77 ? -9.487 -6.479 10.035 1.00 89.38 77 GLU A O 1
ATOM 652 N N . TYR A 1 78 ? -10.372 -8.427 9.378 1.00 86.81 78 TYR A N 1
ATOM 653 C CA . TYR A 1 78 ? -9.392 -9.264 10.071 1.00 86.81 78 TYR A CA 1
ATOM 654 C C . TYR A 1 78 ? -7.949 -9.020 9.608 1.00 86.81 78 TYR A C 1
ATOM 656 O O . TYR A 1 78 ? -7.020 -8.974 10.414 1.00 86.81 78 TYR A O 1
ATOM 664 N N . ASP A 1 79 ? -7.762 -8.862 8.309 1.00 89.25 79 ASP A N 1
ATOM 665 C CA . ASP A 1 79 ? -6.498 -8.557 7.652 1.00 89.25 79 ASP A CA 1
ATOM 666 C C . ASP A 1 79 ? -5.981 -7.149 7.983 1.00 89.25 79 ASP A C 1
ATOM 668 O O . ASP A 1 79 ? -4.790 -7.007 8.266 1.00 89.25 79 ASP A O 1
ATOM 672 N N . VAL A 1 80 ? -6.857 -6.141 8.084 1.00 90.75 80 VAL A N 1
ATOM 673 C CA . VAL A 1 80 ? -6.501 -4.803 8.597 1.00 90.75 80 VAL A CA 1
ATOM 674 C C . VAL A 1 80 ? -6.026 -4.884 10.045 1.00 90.75 80 VAL A C 1
ATOM 676 O O . VAL A 1 80 ? -4.966 -4.352 10.374 1.00 90.75 80 VAL A O 1
ATOM 679 N N . ARG A 1 81 ? -6.738 -5.610 10.918 1.00 92.50 81 ARG A N 1
ATOM 680 C CA . ARG A 1 81 ? -6.301 -5.808 12.315 1.00 92.50 81 ARG A CA 1
ATOM 681 C C . ARG A 1 81 ? -4.950 -6.510 12.404 1.00 92.50 81 ARG A C 1
ATOM 683 O O . ARG A 1 81 ? -4.105 -6.111 13.201 1.00 92.50 81 ARG A O 1
ATOM 690 N N . LYS A 1 82 ? -4.727 -7.532 11.575 1.00 92.00 82 LYS A N 1
ATOM 691 C CA . LYS A 1 82 ? -3.428 -8.209 11.480 1.00 92.00 82 LYS A CA 1
ATOM 692 C C . LYS A 1 82 ? -2.322 -7.260 11.038 1.00 92.00 82 LYS A C 1
ATOM 694 O O . LYS A 1 82 ? -1.234 -7.310 11.604 1.00 92.00 82 LYS A O 1
ATOM 699 N N . LEU A 1 83 ? -2.579 -6.419 10.038 1.00 92.12 83 LEU A N 1
ATOM 700 C CA . LEU A 1 83 ? -1.609 -5.427 9.588 1.00 92.12 83 LEU A CA 1
ATOM 701 C C . LEU A 1 83 ? -1.273 -4.450 10.719 1.00 92.12 83 LEU A C 1
ATOM 703 O O . LEU A 1 83 ? -0.098 -4.256 11.008 1.00 92.12 83 LEU A O 1
ATOM 707 N N . LEU A 1 84 ? -2.279 -3.924 11.422 1.00 94.06 84 LEU A N 1
ATOM 708 C CA . LEU A 1 84 ? -2.079 -3.048 12.580 1.00 94.06 84 LEU A CA 1
ATOM 709 C C . LEU A 1 84 ? -1.214 -3.700 13.667 1.00 94.06 84 LEU A C 1
ATOM 711 O O . LEU A 1 84 ? -0.265 -3.081 14.141 1.00 94.06 84 LEU A O 1
ATOM 715 N N . GLN A 1 85 ? -1.477 -4.966 14.000 1.00 93.44 85 GLN A N 1
ATOM 716 C CA . GLN A 1 85 ? -0.664 -5.714 14.961 1.00 93.44 85 GLN A CA 1
ATOM 717 C C . GLN A 1 85 ? 0.792 -5.866 14.492 1.00 93.44 85 GLN A C 1
ATOM 719 O O . GLN A 1 85 ? 1.723 -5.7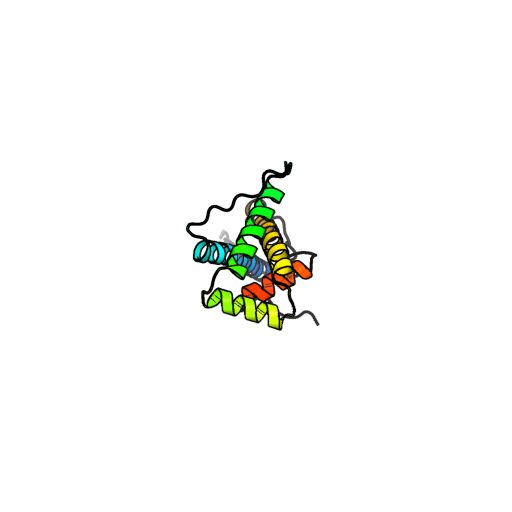60 15.288 1.00 93.44 85 GLN A O 1
ATOM 724 N N . ARG A 1 86 ? 1.024 -6.101 13.194 1.00 92.25 86 ARG A N 1
ATOM 725 C CA . ARG A 1 86 ? 2.391 -6.167 12.653 1.00 92.25 86 ARG A CA 1
ATOM 726 C C . ARG A 1 86 ? 3.093 -4.819 12.718 1.00 92.25 86 ARG A C 1
ATOM 728 O O . ARG A 1 86 ? 4.279 -4.796 13.032 1.00 92.25 86 ARG A O 1
ATOM 735 N N . LEU A 1 87 ? 2.395 -3.721 12.439 1.00 93.06 87 LEU A N 1
ATOM 736 C CA . LEU A 1 87 ? 2.964 -2.377 12.560 1.00 93.06 87 LEU A CA 1
ATOM 737 C C . LEU A 1 87 ? 3.412 -2.104 13.997 1.00 93.06 87 LEU A C 1
ATOM 739 O O . LEU A 1 87 ? 4.548 -1.683 14.209 1.00 93.06 87 LEU A O 1
ATOM 743 N N . GLU A 1 88 ? 2.573 -2.451 14.972 1.00 93.56 88 GLU A N 1
ATOM 744 C CA . GLU A 1 88 ? 2.892 -2.334 16.395 1.00 93.56 88 GLU A CA 1
ATOM 745 C C . GLU A 1 88 ? 4.118 -3.178 16.779 1.00 93.56 88 GLU A C 1
ATOM 747 O O . GLU A 1 88 ? 5.089 -2.648 17.323 1.00 93.56 88 GLU A O 1
ATOM 752 N N . ASN A 1 89 ? 4.143 -4.459 16.395 1.00 92.06 89 ASN A N 1
ATOM 753 C CA . ASN A 1 89 ? 5.275 -5.356 16.658 1.00 92.06 89 ASN A CA 1
ATOM 754 C C . ASN A 1 89 ? 6.595 -4.845 16.055 1.00 92.06 89 ASN A C 1
ATOM 756 O O . ASN A 1 89 ? 7.665 -5.044 16.629 1.00 92.06 89 ASN A O 1
ATOM 760 N N . ASN A 1 90 ? 6.527 -4.181 14.899 1.00 90.56 90 ASN A N 1
ATOM 761 C CA . ASN A 1 90 ? 7.688 -3.623 14.207 1.00 90.56 90 ASN A CA 1
ATOM 762 C C . ASN A 1 90 ? 7.998 -2.167 14.609 1.00 90.56 90 ASN A C 1
ATOM 764 O O . ASN A 1 90 ? 8.904 -1.562 14.024 1.00 90.56 90 ASN A O 1
ATOM 768 N N . LYS A 1 91 ? 7.281 -1.617 15.604 1.00 92.38 91 LYS A N 1
ATOM 769 C CA . LYS A 1 91 ? 7.404 -0.235 16.099 1.00 92.38 91 LYS A CA 1
ATOM 770 C C . LYS A 1 91 ? 7.271 0.812 14.985 1.00 92.38 91 LYS A C 1
ATOM 772 O O . LYS A 1 91 ? 8.020 1.784 14.952 1.00 92.38 91 LYS A O 1
ATOM 777 N N . MET A 1 92 ? 6.350 0.590 14.050 1.00 91.50 92 MET A N 1
ATOM 778 C CA . MET A 1 92 ? 6.070 1.503 12.944 1.00 91.50 92 MET A CA 1
ATOM 779 C C . MET A 1 92 ? 4.748 2.231 13.189 1.00 91.50 92 MET A C 1
ATOM 781 O O . MET A 1 92 ? 3.716 1.591 13.391 1.00 91.50 92 MET A O 1
ATOM 785 N N . LEU A 1 93 ? 4.776 3.565 13.154 1.00 94.62 93 LEU A N 1
ATOM 786 C CA . LEU A 1 93 ? 3.569 4.383 13.269 1.00 94.62 93 LEU A CA 1
ATOM 787 C C . LEU A 1 93 ? 2.686 4.218 12.025 1.00 94.62 93 LEU A C 1
ATOM 789 O O . LEU A 1 93 ? 3.182 3.982 10.918 1.00 94.62 93 LEU A O 1
ATOM 793 N N . LYS A 1 94 ? 1.365 4.346 12.196 1.00 94.25 94 LYS A N 1
ATOM 794 C CA . LYS A 1 94 ? 0.406 4.176 11.093 1.00 94.25 94 LYS A CA 1
ATOM 795 C C . LYS A 1 94 ? 0.623 5.230 10.015 1.00 94.25 94 LYS A C 1
ATOM 797 O O . LYS A 1 94 ? 0.591 4.918 8.829 1.00 94.25 94 LYS A O 1
ATOM 802 N N . GLU A 1 95 ? 0.857 6.465 10.434 1.00 94.44 95 GLU A N 1
ATOM 803 C CA . GLU A 1 95 ? 1.055 7.626 9.574 1.00 94.44 95 GLU A CA 1
ATOM 804 C C . GLU A 1 95 ? 2.314 7.440 8.723 1.00 94.44 95 GLU A C 1
ATOM 806 O O . GLU A 1 95 ? 2.259 7.582 7.498 1.00 94.44 95 GLU A O 1
ATOM 811 N N . ASP A 1 96 ? 3.409 7.013 9.359 1.00 94.81 96 ASP A N 1
ATOM 812 C CA . ASP A 1 96 ? 4.666 6.687 8.687 1.00 94.81 96 ASP A CA 1
ATOM 813 C C . ASP A 1 96 ? 4.468 5.562 7.675 1.00 94.81 96 ASP A C 1
ATOM 815 O O . ASP A 1 96 ? 4.898 5.673 6.524 1.00 94.81 96 ASP A O 1
ATOM 819 N N . PHE A 1 97 ? 3.770 4.493 8.067 1.00 95.44 97 PHE A N 1
ATOM 820 C CA . PHE A 1 97 ? 3.455 3.397 7.160 1.00 95.44 97 PHE A CA 1
ATOM 821 C C . PHE A 1 97 ? 2.643 3.873 5.951 1.00 95.44 97 PHE A C 1
ATOM 823 O O . PHE A 1 97 ? 2.974 3.507 4.828 1.00 95.44 97 PHE A O 1
ATOM 830 N N . CYS A 1 98 ? 1.629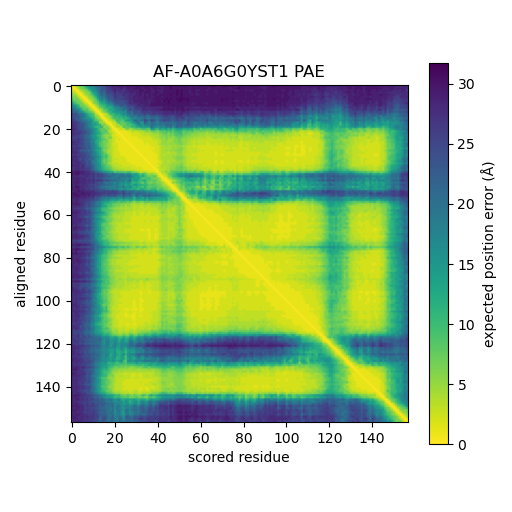 4.725 6.140 1.00 95.31 98 CYS A N 1
ATOM 831 C CA . CYS A 1 98 ? 0.807 5.249 5.044 1.00 95.31 98 CYS A CA 1
ATOM 832 C C . CYS A 1 98 ? 1.636 6.048 4.029 1.00 95.31 98 CYS A C 1
ATOM 834 O O . CYS A 1 98 ? 1.447 5.908 2.816 1.00 95.31 98 CYS A O 1
ATOM 836 N N . VAL A 1 99 ? 2.575 6.871 4.506 1.00 94.94 99 VAL A N 1
ATOM 837 C CA . VAL A 1 99 ? 3.515 7.586 3.632 1.00 94.94 99 VAL A CA 1
ATOM 838 C C . VAL A 1 99 ? 4.377 6.576 2.878 1.00 94.94 99 VAL A C 1
ATOM 840 O O . VAL A 1 99 ? 4.410 6.584 1.646 1.00 94.94 99 VAL A O 1
ATOM 843 N N . ARG A 1 100 ? 5.015 5.654 3.596 1.00 94.00 100 ARG A N 1
ATOM 844 C CA . ARG A 1 100 ? 5.990 4.710 3.035 1.00 94.00 100 ARG A CA 1
ATOM 845 C C . ARG A 1 100 ? 5.367 3.727 2.053 1.00 94.00 100 ARG A C 1
ATOM 847 O O . ARG A 1 100 ? 5.935 3.514 0.988 1.00 94.00 100 ARG A O 1
ATOM 854 N N . ILE A 1 101 ? 4.180 3.191 2.340 1.00 93.88 101 ILE A N 1
ATOM 855 C CA . ILE A 1 101 ? 3.475 2.272 1.437 1.00 93.88 101 ILE A CA 1
ATOM 856 C C . ILE A 1 101 ? 2.988 2.990 0.164 1.00 93.88 101 ILE A C 1
ATOM 858 O O . ILE A 1 101 ? 2.972 2.412 -0.924 1.00 93.88 101 ILE A O 1
ATOM 862 N N . SER A 1 102 ? 2.665 4.288 0.258 1.00 93.69 102 SER A N 1
ATOM 863 C CA . SER A 1 102 ? 2.319 5.098 -0.917 1.00 93.69 102 SER A CA 1
ATOM 864 C C . SER A 1 102 ? 3.523 5.343 -1.837 1.00 93.69 102 SER A C 1
ATOM 866 O O . SER A 1 102 ? 3.384 5.259 -3.061 1.00 93.69 102 SER A O 1
ATOM 868 N N . VAL A 1 103 ? 4.706 5.588 -1.256 1.00 92.44 103 VAL A N 1
ATOM 869 C CA . VAL A 1 103 ? 5.981 5.736 -1.979 1.00 92.44 103 VAL A CA 1
ATOM 870 C C . VAL A 1 103 ? 6.393 4.400 -2.595 1.00 92.44 103 VAL A C 1
ATOM 872 O O . VAL A 1 103 ? 6.627 4.330 -3.802 1.00 92.44 103 VAL A O 1
ATOM 875 N N . ALA A 1 104 ? 6.374 3.332 -1.794 1.00 90.88 104 ALA A N 1
ATOM 876 C CA . ALA A 1 104 ? 6.624 1.953 -2.199 1.00 90.88 104 ALA A CA 1
ATOM 877 C C . ALA A 1 104 ? 5.880 1.575 -3.479 1.00 90.88 104 ALA A C 1
ATOM 879 O O . ALA A 1 104 ? 6.490 1.112 -4.440 1.00 90.88 104 ALA A O 1
ATOM 880 N N . TYR A 1 105 ? 4.569 1.819 -3.521 1.00 92.12 105 TYR A N 1
ATOM 881 C CA . TYR A 1 105 ? 3.760 1.523 -4.698 1.00 92.12 105 TYR A CA 1
ATOM 882 C C . TYR A 1 105 ? 4.260 2.258 -5.953 1.00 92.12 105 TYR A C 1
ATOM 884 O O . TYR A 1 105 ? 4.325 1.675 -7.040 1.00 92.12 105 TYR A O 1
ATOM 892 N N . GLY A 1 106 ? 4.595 3.546 -5.823 1.00 89.19 106 GLY A N 1
ATOM 893 C CA . GLY A 1 106 ? 5.110 4.347 -6.934 1.00 89.19 106 GLY A CA 1
ATOM 894 C C . GLY A 1 106 ? 6.436 3.799 -7.461 1.00 89.19 106 GLY A C 1
ATOM 895 O O . GLY A 1 106 ? 6.618 3.672 -8.673 1.00 89.19 106 GLY A O 1
ATOM 896 N N . MET A 1 107 ? 7.327 3.403 -6.552 1.00 86.94 107 MET A N 1
ATOM 897 C CA . MET A 1 107 ? 8.632 2.834 -6.892 1.00 86.94 107 MET A CA 1
ATOM 898 C C . MET A 1 107 ? 8.499 1.458 -7.542 1.00 86.94 107 MET A C 1
ATOM 900 O O . MET A 1 107 ? 9.050 1.245 -8.620 1.00 86.94 107 MET A O 1
ATOM 904 N N . LEU A 1 108 ? 7.679 0.575 -6.969 1.00 86.69 108 LEU A N 1
ATOM 905 C CA . LEU A 1 108 ? 7.321 -0.720 -7.550 1.00 86.69 108 LEU A CA 1
ATOM 906 C C . LEU A 1 108 ? 6.782 -0.569 -8.978 1.00 86.69 108 LEU A C 1
ATOM 908 O O . LEU A 1 108 ? 7.235 -1.248 -9.896 1.00 86.69 108 LEU A O 1
ATOM 912 N N . SER A 1 109 ? 5.852 0.366 -9.185 1.00 88.06 109 SER A N 1
ATOM 913 C CA . SER A 1 109 ? 5.266 0.629 -10.505 1.00 88.06 109 SER A CA 1
ATOM 914 C C . SER A 1 109 ? 6.312 1.110 -11.512 1.00 88.06 109 SER A C 1
ATOM 916 O O . SER A 1 109 ? 6.318 0.656 -12.655 1.00 88.06 109 SER A O 1
ATOM 918 N N . LYS A 1 110 ? 7.224 1.996 -11.092 1.00 84.25 110 LYS A N 1
ATOM 919 C CA . LYS A 1 110 ? 8.320 2.489 -11.935 1.00 84.25 110 LYS A CA 1
ATOM 920 C C . LYS A 1 110 ? 9.291 1.370 -12.315 1.00 84.25 110 LYS A C 1
ATOM 922 O O . LYS A 1 110 ? 9.666 1.277 -13.480 1.00 84.25 110 LYS A O 1
ATOM 927 N N . ILE A 1 111 ? 9.665 0.515 -11.362 1.00 81.44 111 ILE A N 1
ATOM 928 C CA . ILE A 1 111 ? 10.544 -0.639 -11.605 1.00 81.44 111 ILE A CA 1
ATOM 929 C C . ILE A 1 111 ? 9.904 -1.584 -12.624 1.00 81.44 111 ILE A C 1
ATOM 931 O O . ILE A 1 111 ? 10.541 -1.936 -13.615 1.00 81.44 111 ILE A O 1
ATOM 935 N N . ILE A 1 112 ? 8.628 -1.933 -12.427 1.00 82.50 112 ILE A N 1
ATOM 936 C CA . ILE A 1 112 ? 7.892 -2.828 -13.329 1.00 82.50 112 ILE A CA 1
ATOM 937 C C . ILE A 1 112 ? 7.800 -2.245 -14.737 1.00 82.50 112 ILE A C 1
ATOM 939 O O . ILE A 1 112 ? 8.083 -2.935 -15.713 1.00 82.50 112 ILE A O 1
ATOM 943 N N . HIS A 1 113 ? 7.453 -0.964 -14.844 1.00 81.38 113 HIS A N 1
ATOM 944 C CA . HIS A 1 113 ? 7.346 -0.279 -16.125 1.00 81.38 113 HIS A CA 1
ATOM 945 C C . HIS A 1 113 ? 8.686 -0.231 -16.871 1.00 81.38 113 HIS A C 1
ATOM 947 O O . HIS A 1 113 ? 8.745 -0.545 -18.058 1.00 81.38 113 HIS A O 1
ATOM 953 N N . ASN A 1 114 ? 9.775 0.106 -16.176 1.00 77.81 114 ASN A N 1
ATOM 954 C CA . ASN A 1 114 ? 11.105 0.171 -16.778 1.00 77.81 114 ASN A CA 1
ATOM 955 C C . ASN A 1 114 ? 11.598 -1.206 -17.239 1.00 77.81 114 ASN A C 1
ATOM 957 O O . ASN A 1 114 ? 12.158 -1.317 -18.327 1.00 77.81 114 ASN A O 1
ATOM 961 N N . ALA A 1 115 ? 11.353 -2.256 -16.454 1.00 74.25 115 ALA A N 1
ATOM 962 C CA . ALA A 1 115 ? 11.705 -3.619 -16.839 1.00 74.25 115 ALA A CA 1
ATOM 963 C C . ALA A 1 115 ? 10.916 -4.105 -18.070 1.00 74.25 115 ALA A C 1
ATOM 965 O O . ALA A 1 115 ? 11.457 -4.828 -18.899 1.00 74.25 115 ALA A O 1
ATOM 966 N N . MET A 1 116 ? 9.651 -3.690 -18.209 1.00 72.31 116 MET A N 1
ATOM 967 C CA . MET A 1 116 ? 8.787 -4.073 -19.333 1.00 72.31 116 MET A CA 1
ATOM 968 C C . MET A 1 116 ? 9.099 -3.307 -20.626 1.00 72.31 116 MET A C 1
ATOM 970 O O . MET A 1 116 ? 8.998 -3.877 -21.709 1.00 72.31 116 MET A O 1
ATOM 974 N N . LEU A 1 117 ? 9.474 -2.027 -20.532 1.00 67.25 117 LEU A N 1
ATOM 975 C CA . LEU A 1 117 ? 9.760 -1.185 -21.702 1.00 67.25 117 LEU A CA 1
ATOM 976 C C . LEU A 1 117 ? 11.193 -1.286 -22.228 1.00 67.25 117 LEU A C 1
ATOM 978 O O . LEU A 1 117 ? 11.456 -0.816 -23.334 1.00 67.25 117 LEU A O 1
ATOM 982 N N . THR A 1 118 ? 12.106 -1.899 -21.475 1.00 59.09 118 THR A N 1
ATOM 983 C CA . THR A 1 118 ? 13.522 -1.992 -21.859 1.00 59.09 118 THR A CA 1
ATOM 984 C C . THR A 1 118 ? 13.972 -3.457 -21.936 1.00 59.09 118 THR A C 1
ATOM 986 O O . THR A 1 118 ? 14.696 -3.937 -21.062 1.00 59.09 118 THR A O 1
ATOM 989 N N . PRO A 1 119 ? 13.553 -4.215 -22.972 1.00 52.56 119 PRO A N 1
ATOM 990 C CA . PRO A 1 119 ? 14.024 -5.582 -23.161 1.00 52.56 119 PRO A CA 1
ATOM 991 C C . PRO A 1 119 ? 15.546 -5.582 -23.363 1.00 52.56 119 PRO A C 1
ATOM 993 O O . PRO A 1 119 ? 16.050 -4.964 -24.297 1.00 52.56 119 PRO A O 1
ATOM 996 N N . GLY A 1 120 ? 16.287 -6.267 -22.489 1.00 50.78 120 GLY A N 1
ATOM 997 C CA . GLY A 1 120 ? 17.738 -6.441 -22.628 1.00 50.78 120 GLY A CA 1
ATOM 998 C C . GLY A 1 120 ? 18.627 -5.397 -21.940 1.00 50.78 120 GLY A C 1
ATOM 999 O O . GLY A 1 120 ? 19.847 -5.507 -22.048 1.00 50.78 120 GLY A O 1
ATOM 1000 N N . SER A 1 121 ? 18.085 -4.429 -21.186 1.00 51.00 121 SER A N 1
ATOM 1001 C CA . SER A 1 121 ? 18.916 -3.635 -20.267 1.00 51.00 121 SER A CA 1
ATOM 1002 C C . SER A 1 121 ? 19.252 -4.485 -19.037 1.00 51.00 121 SER A C 1
ATOM 1004 O O . SER A 1 121 ? 18.458 -4.595 -18.101 1.00 51.00 121 SER A O 1
ATOM 1006 N N . GLY A 1 122 ? 20.400 -5.158 -19.099 1.00 47.31 122 GLY A N 1
ATOM 1007 C CA . GLY A 1 122 ? 20.907 -6.040 -18.055 1.00 47.31 122 GLY A CA 1
ATOM 1008 C C . GLY A 1 122 ? 20.971 -5.386 -16.671 1.00 47.31 122 GLY A C 1
ATOM 1009 O O . GLY A 1 122 ? 21.244 -4.197 -16.534 1.00 47.31 122 GLY A O 1
ATOM 1010 N N . GLN A 1 123 ? 20.737 -6.226 -15.660 1.00 49.53 123 GLN A N 1
ATOM 1011 C CA . GLN A 1 123 ? 20.957 -5.988 -14.230 1.00 49.53 123 GLN A CA 1
ATOM 1012 C C . GLN A 1 123 ? 20.203 -4.796 -13.624 1.00 49.53 123 GLN A C 1
ATOM 1014 O O . GLN A 1 123 ? 20.776 -3.782 -13.235 1.00 49.53 123 GLN A O 1
ATOM 1019 N N . ILE A 1 124 ? 18.904 -4.987 -13.387 1.00 52.09 124 ILE A N 1
ATOM 1020 C CA . ILE A 1 124 ? 18.285 -4.358 -12.215 1.00 52.09 124 ILE A CA 1
ATOM 1021 C C . ILE A 1 124 ? 18.919 -5.047 -10.996 1.00 52.09 124 ILE A C 1
ATOM 1023 O O . ILE A 1 124 ? 18.829 -6.263 -10.864 1.00 52.09 124 ILE A O 1
ATOM 1027 N N . SER A 1 125 ? 19.631 -4.312 -10.139 1.00 48.66 125 SER A N 1
ATOM 1028 C CA . SER A 1 125 ? 20.160 -4.873 -8.889 1.00 48.66 125 SER A CA 1
ATOM 1029 C C . SER A 1 125 ? 19.001 -5.089 -7.920 1.00 48.66 125 SER A C 1
ATOM 1031 O O . SER A 1 125 ? 18.485 -4.138 -7.342 1.00 48.66 125 SER A O 1
ATOM 1033 N N . PHE A 1 126 ? 18.581 -6.341 -7.761 1.00 54.12 126 PHE A N 1
ATOM 1034 C CA . PHE A 1 126 ? 17.395 -6.729 -6.992 1.00 54.12 126 PHE A CA 1
ATOM 1035 C C . PHE A 1 126 ? 17.611 -6.825 -5.472 1.00 54.12 126 PHE A C 1
ATOM 1037 O O . PHE A 1 126 ? 16.680 -7.170 -4.749 1.00 54.12 126 PHE A O 1
ATOM 1044 N N . SER A 1 127 ? 18.815 -6.525 -4.975 1.00 48.28 127 SER A N 1
ATOM 1045 C CA . SER A 1 127 ? 19.160 -6.625 -3.550 1.00 48.28 127 SER A CA 1
ATOM 1046 C C . SER A 1 127 ? 18.342 -5.687 -2.658 1.00 48.28 127 SER A C 1
ATOM 1048 O O . SER A 1 127 ? 18.076 -6.027 -1.508 1.00 48.28 127 SER A O 1
ATOM 1050 N N . PHE A 1 128 ? 17.881 -4.550 -3.192 1.00 51.53 128 PHE A N 1
ATOM 1051 C CA . PHE A 1 128 ? 16.983 -3.636 -2.494 1.00 51.53 128 PHE A CA 1
ATOM 1052 C C . PHE A 1 128 ? 15.942 -3.057 -3.454 1.00 51.53 128 PHE A C 1
ATOM 1054 O O . PHE A 1 128 ? 16.257 -2.637 -4.565 1.00 51.53 128 PHE A O 1
ATOM 1061 N N . LEU A 1 129 ? 14.691 -3.011 -2.992 1.00 55.25 129 LEU A N 1
ATOM 1062 C CA . LEU A 1 129 ? 13.566 -2.340 -3.656 1.00 55.25 129 LEU A CA 1
ATOM 1063 C C . LEU A 1 129 ? 13.900 -0.881 -3.988 1.00 55.25 129 LEU A C 1
ATOM 1065 O O . LEU A 1 129 ? 13.534 -0.363 -5.042 1.00 55.25 129 LEU A O 1
ATOM 1069 N N . THR A 1 130 ? 14.578 -0.222 -3.052 1.00 61.50 130 THR A N 1
ATOM 1070 C CA . THR A 1 130 ? 14.951 1.187 -3.098 1.00 61.50 130 THR A CA 1
ATOM 1071 C C . THR A 1 130 ? 16.215 1.414 -2.253 1.00 61.50 130 THR A C 1
ATOM 1073 O O . THR A 1 130 ? 16.533 0.589 -1.396 1.00 61.50 130 THR A O 1
ATOM 1076 N N . SER A 1 131 ? 16.905 2.548 -2.418 1.00 68.25 131 SER A N 1
ATOM 1077 C CA . SER A 1 131 ? 17.928 3.000 -1.452 1.00 68.25 131 SER A CA 1
ATOM 1078 C C . SER A 1 131 ? 17.334 3.467 -0.114 1.00 68.25 131 SER A C 1
ATOM 1080 O O . SER A 1 131 ? 18.073 3.806 0.802 1.00 68.25 131 SER A O 1
ATOM 1082 N N . ASP A 1 132 ? 16.008 3.536 -0.024 1.00 79.62 132 ASP A N 1
ATOM 1083 C CA . ASP A 1 132 ? 15.243 3.940 1.143 1.00 79.62 132 ASP A CA 1
ATOM 1084 C C . ASP A 1 132 ? 14.887 2.684 1.964 1.00 79.62 132 ASP A C 1
ATOM 1086 O O . ASP A 1 132 ? 13.934 1.945 1.692 1.00 79.62 132 ASP A O 1
ATOM 1090 N N . GLU A 1 133 ? 15.717 2.407 2.971 1.00 82.56 133 GLU A N 1
ATOM 1091 C CA . GLU A 1 133 ? 15.543 1.288 3.909 1.00 82.56 133 GLU A CA 1
ATOM 1092 C C . GLU A 1 133 ? 14.163 1.308 4.578 1.00 82.56 133 GLU A C 1
ATOM 1094 O O . GLU A 1 133 ? 13.532 0.278 4.824 1.00 82.56 133 GLU A O 1
ATOM 1099 N N . ASP A 1 134 ? 13.666 2.511 4.799 1.00 83.50 134 ASP A N 1
ATOM 1100 C CA . ASP A 1 134 ? 12.450 2.825 5.506 1.00 83.50 134 ASP A CA 1
ATOM 1101 C C . ASP A 1 134 ? 11.194 2.461 4.688 1.00 83.50 134 ASP A C 1
ATOM 1103 O O . ASP A 1 134 ? 10.208 1.949 5.240 1.00 83.50 134 ASP A O 1
ATOM 1107 N N . VAL A 1 135 ? 11.253 2.643 3.367 1.00 84.06 135 VAL A N 1
ATOM 1108 C CA . VAL A 1 135 ? 10.263 2.158 2.392 1.00 84.06 135 VAL A CA 1
ATOM 1109 C C . VAL A 1 135 ? 10.348 0.642 2.227 1.00 84.06 135 VAL A C 1
ATOM 1111 O O . VAL A 1 135 ? 9.315 -0.037 2.212 1.00 84.06 135 VAL A O 1
ATOM 1114 N N . ASN A 1 136 ? 11.563 0.093 2.159 1.00 83.88 136 ASN A N 1
ATOM 1115 C CA . ASN A 1 136 ? 11.774 -1.352 2.038 1.00 83.88 136 ASN A CA 1
ATOM 1116 C C . ASN A 1 136 ? 11.165 -2.093 3.238 1.00 83.88 136 ASN A C 1
ATOM 1118 O O . ASN A 1 136 ? 10.437 -3.074 3.066 1.00 83.88 136 ASN A O 1
ATOM 1122 N N . LYS A 1 137 ? 11.380 -1.569 4.449 1.00 84.88 137 LYS A N 1
ATOM 1123 C CA . LYS A 1 137 ? 10.815 -2.096 5.693 1.00 84.88 137 LYS A CA 1
ATOM 1124 C C . LYS A 1 137 ? 9.287 -2.065 5.698 1.00 84.88 137 LYS A C 1
ATOM 1126 O O . LYS A 1 137 ? 8.664 -3.038 6.116 1.00 84.88 137 LYS A O 1
ATOM 1131 N N . ALA A 1 138 ? 8.662 -0.992 5.209 1.00 86.06 138 ALA A N 1
ATOM 1132 C CA . ALA A 1 138 ? 7.201 -0.908 5.139 1.00 86.06 138 ALA A CA 1
ATOM 1133 C C . ALA A 1 138 ? 6.606 -1.991 4.223 1.00 86.06 138 ALA A C 1
ATOM 1135 O O . ALA A 1 138 ? 5.650 -2.667 4.609 1.00 86.06 138 ALA A O 1
ATOM 1136 N N . ILE A 1 139 ? 7.205 -2.217 3.048 1.00 88.19 139 ILE A N 1
ATOM 1137 C CA . ILE A 1 139 ? 6.768 -3.295 2.149 1.00 88.19 139 ILE A CA 1
ATOM 1138 C C . ILE A 1 139 ? 6.967 -4.655 2.818 1.00 88.19 139 ILE A C 1
ATOM 1140 O O . ILE A 1 139 ? 6.063 -5.483 2.779 1.00 88.19 139 ILE A O 1
ATOM 1144 N N . GLN A 1 140 ? 8.106 -4.892 3.471 1.00 85.62 140 GLN A N 1
ATOM 1145 C CA . GLN A 1 140 ? 8.341 -6.152 4.180 1.00 85.62 140 GLN A CA 1
ATOM 1146 C C . GLN A 1 140 ? 7.276 -6.408 5.254 1.00 85.62 140 GLN A C 1
ATOM 1148 O O . GLN A 1 140 ? 6.691 -7.489 5.276 1.00 85.62 140 GLN A O 1
ATOM 1153 N N . ILE A 1 141 ? 6.957 -5.416 6.094 1.00 85.44 141 ILE A N 1
ATOM 1154 C CA . ILE A 1 141 ? 5.916 -5.540 7.130 1.00 85.44 141 ILE A CA 1
ATOM 1155 C C . ILE A 1 141 ? 4.544 -5.842 6.512 1.00 85.44 141 ILE A C 1
ATOM 1157 O O . ILE A 1 141 ? 3.800 -6.688 7.020 1.00 85.44 141 ILE A O 1
ATOM 1161 N N . PHE A 1 142 ? 4.208 -5.186 5.400 1.00 88.00 142 PHE A N 1
ATOM 1162 C CA . PHE A 1 142 ? 2.971 -5.454 4.672 1.00 88.00 142 PHE A CA 1
ATOM 1163 C C . PHE A 1 142 ? 2.933 -6.900 4.147 1.00 88.00 142 PHE A C 1
ATOM 1165 O O . PHE A 1 142 ? 1.990 -7.648 4.429 1.00 88.00 142 PHE A O 1
ATOM 1172 N N . MET A 1 143 ? 4.003 -7.323 3.472 1.00 86.12 143 MET A N 1
ATOM 1173 C CA . MET A 1 143 ? 4.100 -8.623 2.806 1.00 86.12 143 MET A CA 1
ATOM 1174 C C . MET A 1 143 ? 4.248 -9.813 3.764 1.00 86.12 143 MET A C 1
ATOM 1176 O O . MET A 1 143 ? 3.909 -10.928 3.373 1.00 86.12 143 MET A O 1
ATOM 1180 N N . GLN A 1 144 ? 4.644 -9.606 5.030 1.00 81.69 144 GLN A N 1
ATOM 1181 C CA . GLN A 1 144 ? 4.709 -10.658 6.067 1.00 81.69 144 GLN A CA 1
ATOM 1182 C C . GLN A 1 144 ? 3.411 -11.481 6.195 1.00 81.69 144 GLN A C 1
ATOM 1184 O O . GLN A 1 144 ? 3.440 -12.621 6.646 1.00 81.69 144 GLN A O 1
ATOM 1189 N N . GLY A 1 145 ? 2.260 -10.913 5.826 1.00 65.50 145 GLY A N 1
ATOM 1190 C CA . GLY A 1 145 ? 0.963 -11.588 5.896 1.00 65.50 145 GLY A CA 1
ATOM 1191 C C . GLY A 1 145 ? 0.545 -12.397 4.693 1.00 65.50 145 GLY A C 1
ATOM 1192 O O . GLY A 1 145 ? -0.418 -13.147 4.802 1.00 65.50 145 GLY A O 1
ATOM 1193 N N . PHE A 1 146 ? 1.214 -12.195 3.566 1.00 65.06 146 PHE A N 1
ATOM 1194 C CA . PHE A 1 146 ? 0.780 -12.728 2.284 1.00 65.06 146 PHE A CA 1
ATOM 1195 C C . PHE A 1 146 ? 1.346 -14.117 1.999 1.00 65.06 146 PHE A C 1
ATOM 1197 O O . PHE A 1 146 ? 1.161 -14.592 0.889 1.00 65.06 146 PHE A O 1
ATOM 1204 N N . GLU A 1 147 ? 2.016 -14.754 2.978 1.00 54.81 147 GLU A N 1
ATOM 1205 C CA . GLU A 1 147 ? 2.759 -16.010 2.799 1.00 54.81 147 GLU A CA 1
ATOM 1206 C C . GLU A 1 147 ? 3.369 -16.070 1.394 1.00 54.81 147 GLU A C 1
ATOM 1208 O O . GLU A 1 147 ? 2.992 -16.911 0.579 1.00 54.81 147 GLU A O 1
ATOM 1213 N N . ILE A 1 148 ? 4.313 -15.172 1.084 1.00 51.97 148 ILE A N 1
ATOM 1214 C CA . ILE A 1 148 ? 5.211 -15.437 -0.043 1.00 51.97 148 ILE A CA 1
ATOM 1215 C C . ILE A 1 148 ? 6.123 -16.574 0.423 1.00 51.97 148 ILE A C 1
ATOM 1217 O O . ILE A 1 148 ? 7.258 -16.363 0.848 1.00 51.97 148 ILE A O 1
ATOM 1221 N N . LYS A 1 149 ? 5.558 -17.783 0.450 1.00 42.56 149 LYS A N 1
ATOM 1222 C CA . LYS A 1 149 ? 6.302 -19.026 0.497 1.00 42.56 149 LYS A CA 1
ATOM 1223 C C . LYS A 1 149 ? 7.142 -19.013 -0.769 1.00 42.56 149 LYS A C 1
ATOM 1225 O O . LYS A 1 149 ? 6.607 -18.971 -1.872 1.00 42.56 149 LYS A O 1
ATOM 1230 N N . ASP A 1 150 ? 8.445 -18.962 -0.535 1.00 41.50 150 ASP A N 1
ATOM 1231 C CA . ASP A 1 150 ? 9.520 -19.020 -1.514 1.00 41.50 150 ASP A CA 1
ATOM 1232 C C . ASP A 1 150 ? 9.775 -17.686 -2.248 1.00 41.50 150 ASP A C 1
ATOM 1234 O O . ASP A 1 150 ? 9.134 -17.368 -3.244 1.00 41.50 150 ASP A O 1
ATOM 1238 N N . GLN A 1 151 ? 10.750 -16.892 -1.765 1.00 47.03 151 GLN A N 1
ATOM 1239 C CA . GLN A 1 151 ? 12.051 -16.735 -2.464 1.00 47.03 151 GLN A CA 1
ATOM 1240 C C . GLN A 1 151 ? 12.886 -15.478 -2.183 1.00 47.03 151 GLN A C 1
ATOM 1242 O O . GLN A 1 151 ? 13.989 -15.418 -2.713 1.00 47.03 151 GLN A O 1
ATOM 1247 N N . ILE A 1 152 ? 12.481 -14.477 -1.392 1.00 44.06 152 ILE A N 1
ATOM 1248 C CA . ILE A 1 152 ? 13.340 -13.275 -1.262 1.00 44.06 152 ILE A CA 1
ATOM 1249 C C . ILE A 1 152 ? 13.333 -12.697 0.137 1.00 44.06 152 ILE A C 1
ATOM 1251 O O . ILE A 1 152 ? 12.729 -11.656 0.350 1.00 44.06 152 ILE A O 1
ATOM 1255 N N . ILE A 1 153 ? 14.021 -13.369 1.060 1.00 43.94 153 ILE A N 1
ATOM 1256 C CA . ILE A 1 153 ? 14.883 -12.735 2.067 1.00 43.94 153 ILE A CA 1
ATOM 1257 C C . ILE A 1 153 ? 15.945 -13.783 2.453 1.00 43.94 153 ILE A C 1
ATOM 1259 O O . ILE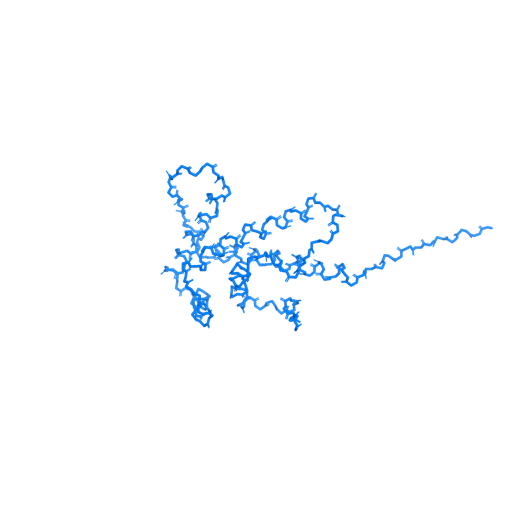 A 1 153 ? 15.847 -14.405 3.505 1.00 43.94 153 ILE A O 1
ATOM 1263 N N . GLU A 1 154 ? 16.956 -14.024 1.613 1.00 37.31 154 GLU A N 1
ATOM 1264 C CA . GLU A 1 154 ? 18.210 -14.599 2.122 1.00 37.31 154 GLU A CA 1
ATOM 1265 C C . GLU A 1 154 ? 19.210 -13.467 2.360 1.00 37.31 154 GLU A C 1
ATOM 1267 O O . GLU A 1 154 ? 19.911 -12.991 1.476 1.00 37.31 154 GLU A O 1
ATOM 1272 N N . THR A 1 155 ? 19.144 -12.982 3.599 1.00 38.50 155 THR A N 1
ATOM 1273 C CA . THR A 1 155 ? 20.230 -12.503 4.458 1.00 38.50 155 THR A CA 1
ATOM 1274 C C . THR A 1 155 ? 21.605 -12.371 3.790 1.00 38.50 155 THR A C 1
ATOM 1276 O O . THR A 1 155 ? 22.297 -13.367 3.588 1.00 38.50 155 THR A O 1
ATOM 1279 N N . ILE A 1 156 ? 22.070 -11.138 3.573 1.00 32.94 156 ILE A N 1
ATOM 1280 C CA . ILE A 1 156 ? 23.512 -10.875 3.492 1.00 32.94 156 ILE A CA 1
ATOM 1281 C C . ILE A 1 156 ? 23.995 -10.679 4.935 1.00 32.94 156 ILE A C 1
ATOM 1283 O O . ILE A 1 156 ? 23.532 -9.769 5.623 1.00 32.94 156 ILE A O 1
ATOM 1287 N N . LYS A 1 157 ? 24.842 -11.604 5.398 1.00 32.22 157 LYS A N 1
ATOM 1288 C CA . LYS A 1 157 ? 25.644 -11.476 6.624 1.00 32.22 157 LYS A CA 1
ATOM 1289 C C . LYS A 1 157 ? 26.766 -10.465 6.435 1.00 32.22 157 LYS A C 1
ATOM 1291 O O . LYS A 1 157 ? 27.310 -10.417 5.310 1.00 32.22 157 LYS A O 1
#

Secondary structure (DSSP, 8-state):
-------------HHHHHHHHHHHHHHHHHHHHHHHHHHHHTT--------S---HHHHHHHHHHHHHHHHHHH---HHHHHHHHHHHHTT--HHHHHHHHHHHHHHHHHHHHHHHH-TT-----TT-S-S-HHHHHHHHHHHTTS---SSS-----

Radius of gyration: 19.64 Å; Cα contacts (8 Å, |Δi|>4): 98; chains: 1; bounding box: 45×57×63 Å

Solvent-accessible surface area (backbone atoms only — not comparable to full-atom values): 9680 Å² total; per-residue (Å²): 136,84,84,80,81,79,80,80,76,80,78,83,48,72,70,60,51,54,51,50,52,48,50,49,47,45,54,49,55,44,48,52,53,51,52,54,48,47,72,76,41,75,84,65,88,77,78,63,78,93,61,96,66,81,47,67,65,58,51,53,33,51,36,43,22,53,51,42,48,49,45,80,73,68,55,81,49,72,67,55,52,50,50,53,52,48,30,57,78,69,73,45,55,71,69,59,42,20,51,26,48,23,50,40,45,54,51,40,50,49,52,53,51,52,59,70,77,40,85,85,69,76,78,76,72,72,92,48,94,50,96,45,65,68,33,44,50,37,50,49,62,62,48,69,75,67,68,74,75,82,83,86,82,83,78,85,129

Sequence (157 aa):
MCTKISVQIAKCTISDFESSNAFKWFVTARSAIEEFEDTHLRKIRIEVPKDNINDIFEKRRLRRQIKWQHILENCKEYDVRKLLQRLENNKMLKEDFCVRISVAYGMLSKIIHNAMLTPGSGQISFSFLTSDEDVNKAIQIFMQGFEIKDQIIETIK

Foldseek 3Di:
DDDDDDDPPPPPDPQNVQVVVLLVVLVVLLVLLVVVLCVQCVPPDQDDPPDPCPDPLVRQLSSQLVSQVCCLPPPDDPLSVLLVVLCVVVVHDSSLLSNLQSVLNSLSVVVNVVPVVDPPPDDPPSLASDPPVSSRVSSVSSCVPVPPPDDDDDDDD

Organism: Aphis craccivora (NCBI:txid307492)

Mean predicted aligned error: 11.62 Å

pLDDT: mean 73.73, std 20.14, range [29.61, 95.44]